Protein AF-A0AAQ5YQB7-F1 (afdb_monomer_lite)

Organism: Amphiprion ocellaris (NCBI:txid80972)

Sequence (92 aa):
MILWMKTEEMALGELLERLRTVTQSIDEIMQLDSSPLRAADITPDLKKQFAFLSGGRGDNGSPIIVFPEFPAFGEITDREFHNVLTYLTSVP

Structure (mmCIF, N/CA/C/O backbone):
data_AF-A0AAQ5YQB7-F1
#
_entry.id   AF-A0AAQ5YQB7-F1
#
loop_
_atom_site.group_PDB
_atom_site.id
_atom_site.type_symbol
_atom_site.label_atom_id
_atom_site.label_alt_id
_atom_site.label_comp_id
_atom_site.label_asym_id
_atom_site.label_entity_id
_atom_site.label_seq_id
_atom_site.pdbx_PDB_ins_code
_atom_site.Cartn_x
_atom_site.Cartn_y
_atom_site.Cartn_z
_atom_site.occupancy
_atom_site.B_iso_or_equiv
_atom_site.auth_seq_id
_atom_site.auth_comp_id
_atom_site.auth_asym_id
_atom_site.auth_atom_id
_atom_site.pdbx_PDB_model_num
ATOM 1 N N . MET A 1 1 ? 22.410 45.393 4.310 1.00 58.88 1 MET A N 1
ATOM 2 C CA . MET A 1 1 ? 22.798 44.285 3.410 1.00 58.88 1 MET A CA 1
ATOM 3 C C . MET A 1 1 ? 23.064 42.972 4.159 1.00 58.88 1 MET A C 1
ATOM 5 O O . MET A 1 1 ? 22.640 41.939 3.678 1.00 58.88 1 MET A O 1
ATOM 9 N N . ILE A 1 2 ? 23.650 42.994 5.367 1.00 61.03 2 ILE A N 1
ATOM 10 C CA . ILE A 1 2 ? 24.023 41.780 6.135 1.00 61.03 2 ILE A CA 1
ATOM 11 C C . ILE A 1 2 ? 22.821 41.007 6.727 1.00 61.03 2 ILE A C 1
ATOM 13 O O . ILE A 1 2 ? 22.884 39.793 6.886 1.00 61.03 2 ILE A O 1
ATOM 17 N N . LEU A 1 3 ? 21.710 41.686 7.037 1.00 61.31 3 LEU A N 1
ATOM 18 C CA . LEU A 1 3 ? 20.535 41.043 7.648 1.00 61.31 3 LEU A CA 1
ATOM 19 C C . LEU A 1 3 ? 19.785 40.110 6.678 1.00 61.31 3 LEU A C 1
ATOM 21 O O . LEU A 1 3 ? 19.277 39.086 7.111 1.00 61.31 3 LEU A O 1
ATOM 25 N N . TRP A 1 4 ? 19.776 40.433 5.380 1.00 56.91 4 TRP A N 1
ATOM 26 C CA . TRP A 1 4 ? 19.064 39.670 4.345 1.00 56.91 4 TRP A CA 1
ATOM 27 C C . TRP A 1 4 ? 19.737 38.323 4.046 1.00 56.91 4 TRP A C 1
ATOM 29 O O . TRP A 1 4 ? 19.054 37.307 3.986 1.00 56.91 4 TRP A O 1
ATOM 39 N N . MET A 1 5 ? 21.076 38.287 3.997 1.00 58.28 5 MET A N 1
ATOM 40 C CA . MET A 1 5 ? 21.841 37.037 3.849 1.00 58.28 5 MET A CA 1
ATOM 41 C C . MET A 1 5 ? 21.581 36.050 4.994 1.00 58.28 5 MET A C 1
ATOM 43 O O . MET A 1 5 ? 21.493 34.852 4.763 1.00 58.28 5 MET A O 1
ATOM 47 N N . LYS A 1 6 ? 21.398 36.533 6.232 1.00 64.56 6 LYS A N 1
ATOM 48 C CA . LYS A 1 6 ? 21.077 35.660 7.377 1.00 64.56 6 LYS A CA 1
ATOM 49 C C . LYS A 1 6 ? 19.696 35.009 7.270 1.00 64.56 6 LYS A C 1
ATOM 51 O O . LYS A 1 6 ? 19.501 33.921 7.802 1.00 64.56 6 LYS A O 1
ATOM 56 N N . THR A 1 7 ? 18.743 35.675 6.623 1.00 68.94 7 THR A N 1
ATOM 57 C CA . THR A 1 7 ? 17.387 35.150 6.432 1.00 68.94 7 THR A CA 1
ATOM 58 C C . THR A 1 7 ? 17.357 34.067 5.353 1.00 68.94 7 THR A C 1
ATOM 60 O O . THR A 1 7 ? 16.699 33.049 5.545 1.00 68.94 7 THR A O 1
ATOM 63 N N . GLU A 1 8 ? 18.114 34.239 4.266 1.00 67.44 8 GLU A N 1
ATOM 64 C CA . GLU A 1 8 ? 18.244 33.225 3.208 1.00 67.44 8 GLU A CA 1
ATOM 65 C C . GLU A 1 8 ? 18.995 31.974 3.687 1.00 67.44 8 GLU A C 1
ATOM 67 O O . GLU A 1 8 ? 18.566 30.859 3.402 1.00 67.44 8 GLU A O 1
ATOM 72 N N . GLU A 1 9 ? 20.051 32.139 4.489 1.00 73.19 9 GLU A N 1
ATOM 73 C CA . GLU A 1 9 ? 20.794 31.026 5.102 1.00 73.19 9 GLU A CA 1
ATOM 74 C C . GLU A 1 9 ? 19.912 30.179 6.042 1.00 73.19 9 GLU A C 1
ATOM 76 O O . GLU A 1 9 ? 19.965 28.950 6.003 1.00 73.19 9 GLU A O 1
ATOM 81 N N . MET A 1 10 ? 19.047 30.810 6.852 1.00 72.19 10 MET A N 1
ATOM 82 C CA . MET A 1 10 ? 18.076 30.083 7.688 1.00 72.19 10 MET A CA 1
ATOM 83 C C . MET A 1 10 ? 17.045 29.320 6.851 1.00 72.19 10 MET A C 1
ATOM 85 O O . MET A 1 10 ? 16.738 28.173 7.168 1.00 72.19 10 MET A O 1
ATOM 89 N N . ALA A 1 11 ? 16.535 29.932 5.779 1.00 81.00 11 ALA A N 1
ATOM 90 C CA . ALA A 1 11 ? 15.573 29.287 4.889 1.00 81.00 11 ALA A CA 1
ATOM 91 C C . ALA A 1 11 ? 16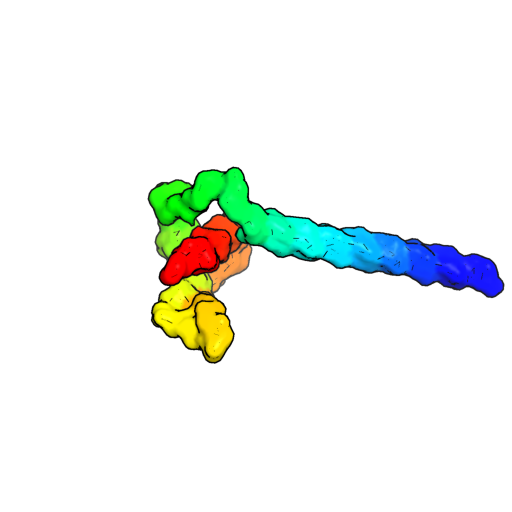.191 28.091 4.146 1.00 81.00 11 ALA A C 1
ATOM 93 O O . ALA A 1 11 ? 15.540 27.059 3.987 1.00 81.00 11 ALA A O 1
ATOM 94 N N . LEU A 1 12 ? 17.459 28.200 3.733 1.00 78.50 12 LEU A N 1
ATOM 95 C CA . LEU A 1 12 ? 18.206 27.100 3.124 1.00 78.50 12 LEU A CA 1
ATOM 96 C C . LEU A 1 12 ? 18.438 25.962 4.125 1.00 78.50 12 LEU A C 1
ATOM 98 O O . LEU A 1 12 ? 18.257 24.800 3.769 1.00 78.50 12 LEU A O 1
ATOM 102 N N . GLY A 1 13 ? 18.789 26.286 5.372 1.00 81.50 13 GLY A N 1
ATOM 103 C CA . GLY A 1 13 ? 18.942 25.302 6.444 1.00 81.50 13 GLY A CA 1
ATOM 104 C C . GLY A 1 13 ? 17.653 24.524 6.716 1.00 81.50 13 GLY A C 1
ATOM 105 O O . GLY A 1 13 ? 17.678 23.299 6.778 1.00 81.50 13 GLY A O 1
ATOM 106 N N . GLU A 1 14 ? 16.513 25.215 6.797 1.00 85.69 14 GLU A N 1
ATOM 107 C CA . GLU A 1 14 ? 15.203 24.576 6.974 1.00 85.69 14 GLU A CA 1
ATOM 108 C C . GLU A 1 14 ? 14.803 23.728 5.758 1.00 85.69 14 GLU A C 1
ATOM 110 O O . GLU A 1 14 ? 14.310 22.610 5.908 1.00 85.69 14 GLU A O 1
ATOM 115 N N . LEU A 1 15 ? 15.045 24.223 4.541 1.00 84.50 15 LEU A N 1
ATOM 116 C CA . LEU A 1 15 ? 14.779 23.475 3.313 1.00 84.50 15 LEU A CA 1
ATOM 117 C C . LEU A 1 15 ? 15.619 22.193 3.244 1.00 84.50 15 LEU A C 1
ATOM 119 O O . LEU A 1 15 ? 15.087 21.134 2.915 1.00 84.50 15 LEU A O 1
ATOM 123 N N . LEU A 1 16 ? 16.912 22.278 3.566 1.00 84.25 16 LEU A N 1
ATOM 124 C CA . LEU A 1 16 ? 17.816 21.128 3.612 1.00 84.25 16 LEU A CA 1
ATOM 125 C C . LEU A 1 16 ? 17.373 20.116 4.666 1.00 84.25 16 LEU A C 1
ATOM 127 O O . LEU A 1 16 ? 17.404 18.916 4.403 1.00 84.25 16 LEU A O 1
ATOM 131 N N . GLU A 1 17 ? 16.901 20.587 5.818 1.00 85.94 17 GLU A N 1
ATOM 132 C CA . GLU A 1 17 ? 16.376 19.722 6.868 1.00 85.94 17 GLU A CA 1
ATOM 133 C C . GLU A 1 17 ? 15.123 18.976 6.416 1.00 85.94 17 GLU A C 1
ATOM 135 O O . GLU A 1 17 ? 15.014 17.761 6.577 1.00 85.94 17 GLU A O 1
ATOM 140 N N . ARG A 1 18 ? 14.198 19.688 5.767 1.00 82.56 18 ARG A N 1
ATOM 141 C CA . ARG A 1 18 ? 12.989 19.093 5.195 1.00 82.56 18 ARG A CA 1
ATOM 142 C C . ARG A 1 18 ? 13.316 18.093 4.090 1.00 82.56 18 ARG A C 1
ATOM 144 O O . ARG A 1 18 ? 12.713 17.025 4.059 1.00 82.56 18 ARG A O 1
ATOM 151 N N . LEU A 1 19 ? 14.275 18.407 3.217 1.00 80.94 19 LEU A N 1
ATOM 152 C CA . LEU A 1 19 ? 14.743 17.484 2.182 1.00 80.94 19 LEU A CA 1
ATOM 153 C C . LEU A 1 19 ? 15.373 16.235 2.798 1.00 80.94 19 LEU A C 1
ATOM 155 O O . LEU A 1 19 ? 15.048 15.133 2.371 1.00 80.94 19 LEU A O 1
ATOM 159 N N . ARG A 1 20 ? 16.205 16.377 3.836 1.00 80.62 20 ARG A N 1
ATOM 160 C CA . ARG A 1 20 ? 16.816 15.234 4.526 1.00 80.62 20 ARG A CA 1
ATOM 161 C C . ARG A 1 20 ? 15.767 14.316 5.154 1.00 80.62 20 ARG A C 1
ATOM 163 O O . ARG A 1 20 ? 15.879 13.104 5.007 1.00 80.62 20 ARG A O 1
ATOM 170 N N . THR A 1 21 ? 14.740 14.880 5.789 1.00 72.69 21 THR A N 1
ATOM 171 C CA . THR A 1 21 ? 13.619 14.114 6.359 1.00 72.69 21 THR A CA 1
ATOM 172 C C . THR A 1 21 ? 12.850 13.342 5.285 1.00 72.69 21 THR A C 1
ATOM 174 O O . THR A 1 21 ? 12.519 12.176 5.487 1.00 72.69 21 THR A O 1
ATOM 177 N N . VAL A 1 22 ? 12.601 13.956 4.122 1.00 72.06 22 VAL A N 1
ATOM 178 C CA . VAL A 1 22 ? 11.954 13.275 2.987 1.00 72.06 22 VAL A CA 1
ATOM 179 C C . VAL A 1 22 ? 12.821 12.123 2.474 1.00 72.06 22 VAL A C 1
ATOM 181 O O . VAL A 1 22 ? 12.311 11.024 2.279 1.00 72.06 22 VAL A O 1
ATOM 184 N N . THR A 1 23 ? 14.128 12.341 2.303 1.00 64.94 23 THR A N 1
ATOM 185 C CA . THR A 1 23 ? 15.054 11.296 1.840 1.00 64.94 23 THR A CA 1
ATOM 186 C C . THR A 1 23 ? 15.151 10.138 2.838 1.00 64.94 23 THR A C 1
ATOM 188 O O . THR A 1 23 ? 15.065 8.986 2.429 1.00 64.94 23 THR A O 1
ATOM 191 N N . GLN A 1 24 ? 15.238 10.417 4.145 1.00 62.41 24 GLN A N 1
ATOM 192 C CA . GLN A 1 24 ? 15.246 9.373 5.180 1.00 62.41 24 GLN A CA 1
ATOM 193 C C . GLN A 1 24 ? 13.955 8.551 5.196 1.00 62.41 24 GLN A C 1
ATOM 195 O O . GLN A 1 24 ? 14.022 7.333 5.312 1.00 62.41 24 GLN A O 1
ATOM 200 N N . SER A 1 25 ? 12.792 9.184 5.024 1.00 60.31 25 SER A N 1
ATOM 201 C CA . SER A 1 25 ? 11.513 8.466 4.949 1.00 60.31 25 SER A CA 1
ATOM 202 C C . SER A 1 25 ? 11.450 7.512 3.749 1.00 60.31 2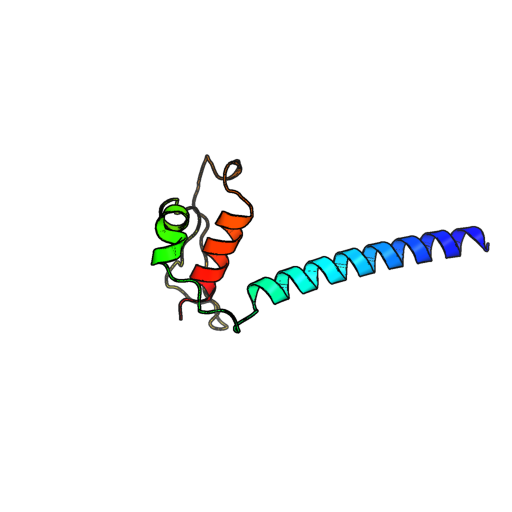5 SER A C 1
ATOM 204 O O . SER A 1 25 ? 10.888 6.423 3.856 1.00 60.31 25 SER A O 1
ATOM 206 N N . ILE A 1 26 ? 12.059 7.887 2.619 1.00 58.81 26 ILE A N 1
ATOM 207 C CA . ILE A 1 26 ? 12.175 7.019 1.440 1.00 58.81 26 ILE A CA 1
ATOM 208 C C . ILE A 1 26 ? 13.116 5.841 1.727 1.00 58.81 26 ILE A C 1
ATOM 210 O O . ILE A 1 26 ? 12.782 4.704 1.395 1.00 58.81 26 ILE A O 1
ATOM 214 N N . ASP A 1 27 ? 14.254 6.086 2.378 1.00 53.97 27 ASP A N 1
ATOM 215 C CA . ASP A 1 27 ? 15.202 5.027 2.741 1.00 53.97 27 ASP A CA 1
ATOM 216 C C . ASP A 1 27 ? 14.615 4.053 3.773 1.00 53.97 27 ASP A C 1
ATOM 218 O O . ASP A 1 27 ? 14.849 2.854 3.674 1.00 53.97 27 ASP A O 1
ATOM 222 N N . GLU A 1 28 ? 13.804 4.518 4.726 1.00 56.31 28 GLU A N 1
ATOM 223 C CA . GLU A 1 28 ? 13.072 3.655 5.669 1.00 56.31 28 GLU A CA 1
ATOM 224 C C . GLU A 1 28 ? 12.070 2.727 4.962 1.00 56.31 28 GLU A C 1
ATOM 226 O O . GLU A 1 28 ? 11.921 1.575 5.365 1.00 56.31 28 GLU A O 1
ATOM 231 N N . ILE A 1 29 ? 11.438 3.177 3.872 1.00 59.28 29 ILE A N 1
ATOM 232 C CA . ILE A 1 29 ? 10.575 2.331 3.026 1.00 59.28 29 ILE A CA 1
ATOM 233 C C . ILE A 1 29 ? 11.408 1.307 2.228 1.00 59.28 29 ILE A C 1
ATOM 235 O O . ILE A 1 29 ? 10.924 0.215 1.931 1.00 59.28 29 ILE A O 1
ATOM 239 N N . MET A 1 30 ? 12.659 1.636 1.885 1.00 57.62 30 MET A N 1
ATOM 240 C CA . MET A 1 30 ? 13.558 0.791 1.082 1.00 57.62 30 MET A CA 1
ATOM 241 C C . MET A 1 30 ? 14.557 -0.048 1.902 1.00 57.62 30 MET A C 1
ATOM 243 O O . MET A 1 30 ? 15.350 -0.785 1.311 1.00 57.62 30 MET A O 1
ATOM 247 N N . GLN A 1 31 ? 14.542 0.024 3.239 1.00 55.72 31 GLN A N 1
ATOM 248 C CA . GLN A 1 31 ? 15.443 -0.751 4.098 1.00 55.72 31 GLN A CA 1
ATOM 249 C C . GLN A 1 31 ? 15.096 -2.251 4.065 1.00 55.72 31 GLN A C 1
ATOM 251 O O . GLN A 1 31 ? 14.278 -2.760 4.830 1.00 55.72 31 GLN A O 1
ATOM 256 N N . LEU A 1 32 ? 15.788 -2.965 3.175 1.00 53.00 32 LEU A N 1
ATOM 257 C CA . LEU A 1 32 ? 15.707 -4.410 2.927 1.00 53.00 32 LEU A CA 1
ATOM 258 C C . LEU A 1 32 ? 16.204 -5.311 4.086 1.00 53.00 32 LEU A C 1
ATOM 260 O O . LEU A 1 32 ? 16.128 -6.532 3.961 1.00 53.00 32 LEU A O 1
ATOM 264 N N . ASP A 1 33 ? 16.709 -4.751 5.193 1.00 48.72 33 ASP A N 1
ATOM 265 C CA . ASP A 1 33 ? 17.455 -5.495 6.231 1.00 48.72 33 ASP A CA 1
ATOM 266 C C . ASP A 1 33 ? 16.639 -5.885 7.481 1.00 48.72 33 ASP A C 1
ATOM 268 O O . ASP A 1 33 ? 17.173 -6.452 8.437 1.00 48.72 33 ASP A O 1
ATOM 272 N N . SER A 1 34 ? 15.327 -5.644 7.485 1.00 55.16 34 SER A N 1
ATOM 273 C CA . SER A 1 34 ? 14.407 -6.243 8.461 1.00 55.16 34 SER A CA 1
ATOM 274 C C . SER A 1 34 ? 13.665 -7.404 7.800 1.00 55.16 34 SER A C 1
ATOM 276 O O . SER A 1 34 ? 13.415 -7.381 6.597 1.00 55.16 34 SER A O 1
ATOM 278 N N . SER A 1 35 ? 13.356 -8.467 8.550 1.00 62.41 35 SER A N 1
ATOM 279 C CA . SER A 1 35 ? 12.575 -9.599 8.033 1.00 62.41 35 SER A CA 1
ATOM 280 C C . SER A 1 35 ? 11.392 -9.088 7.197 1.00 62.41 35 SER A C 1
ATOM 282 O O . SER A 1 35 ? 10.638 -8.268 7.727 1.00 62.41 35 SER A O 1
ATOM 284 N N . PRO A 1 36 ? 11.215 -9.536 5.939 1.00 74.00 36 PRO A N 1
ATOM 285 C CA . PRO A 1 36 ? 10.235 -8.938 5.044 1.00 74.00 36 PRO A CA 1
ATOM 286 C C . PRO A 1 36 ? 8.854 -8.984 5.689 1.00 74.00 36 PRO A C 1
ATOM 288 O O . PRO A 1 36 ? 8.428 -10.044 6.163 1.00 74.00 36 PRO A O 1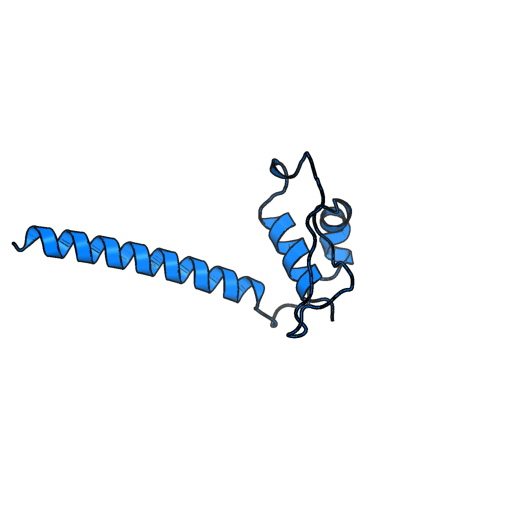
ATOM 291 N N . LEU A 1 37 ? 8.193 -7.825 5.731 1.00 86.25 37 LEU A N 1
ATOM 292 C CA . LEU A 1 37 ? 6.853 -7.663 6.282 1.00 86.25 37 LEU A CA 1
ATOM 293 C C . LEU A 1 37 ? 5.930 -8.707 5.644 1.00 86.25 37 LEU A C 1
ATOM 295 O O . LEU A 1 37 ? 5.784 -8.748 4.422 1.00 86.25 37 LEU A O 1
ATOM 299 N N . ARG A 1 38 ? 5.338 -9.599 6.445 1.00 90.81 38 ARG A N 1
ATOM 300 C CA . ARG A 1 38 ? 4.508 -10.684 5.909 1.00 90.81 38 ARG A CA 1
ATOM 301 C C . ARG A 1 38 ? 3.050 -10.262 5.895 1.00 90.81 38 ARG A C 1
ATOM 303 O O . ARG A 1 38 ? 2.568 -9.615 6.819 1.00 90.81 38 ARG A O 1
ATOM 310 N N . ALA A 1 39 ? 2.300 -10.753 4.911 1.00 93.38 39 ALA A N 1
ATOM 311 C CA . ALA A 1 39 ? 0.851 -10.547 4.844 1.00 93.38 39 ALA A CA 1
ATOM 312 C C . ALA A 1 39 ? 0.122 -10.967 6.132 1.00 93.38 39 ALA A C 1
ATOM 314 O O . ALA A 1 39 ? -0.854 -10.336 6.532 1.00 93.38 39 ALA A O 1
ATOM 315 N N . ALA A 1 40 ? 0.599 -12.033 6.784 1.00 94.38 40 ALA A N 1
ATOM 316 C CA . ALA A 1 40 ? 0.036 -12.529 8.037 1.00 94.38 40 ALA A CA 1
ATOM 317 C C . ALA A 1 40 ? 0.115 -11.491 9.171 1.00 94.38 40 ALA A C 1
ATOM 319 O O . ALA A 1 40 ? -0.797 -11.422 9.990 1.00 94.38 40 ALA A O 1
ATOM 320 N N . ASP A 1 41 ? 1.155 -10.656 9.178 1.00 94.31 41 ASP A N 1
ATOM 321 C CA . ASP A 1 41 ? 1.413 -9.683 10.244 1.00 94.31 41 ASP A CA 1
ATOM 322 C C . ASP A 1 41 ? 0.556 -8.414 10.090 1.00 94.31 41 ASP A C 1
ATOM 324 O O . ASP A 1 41 ? 0.279 -7.727 11.071 1.00 94.31 41 ASP A O 1
ATOM 328 N N . ILE A 1 42 ? 0.092 -8.127 8.867 1.00 95.62 42 ILE A N 1
ATOM 329 C CA . ILE A 1 42 ? -0.687 -6.925 8.514 1.00 95.62 42 ILE A CA 1
ATOM 330 C C . ILE A 1 42 ? -2.021 -7.256 7.831 1.00 95.62 42 ILE A C 1
ATOM 332 O O . ILE A 1 42 ? -2.603 -6.446 7.113 1.00 95.62 42 ILE A O 1
ATOM 336 N N . THR A 1 43 ? -2.536 -8.467 8.049 1.00 97.00 43 THR A N 1
ATOM 337 C CA . THR A 1 43 ? -3.830 -8.903 7.507 1.00 97.00 43 THR A CA 1
ATOM 338 C C . THR A 1 43 ? -4.980 -7.910 7.753 1.00 97.00 43 THR A C 1
ATOM 340 O O . THR A 1 43 ? -5.764 -7.720 6.820 1.00 97.00 43 THR A O 1
ATOM 343 N N . PRO A 1 44 ? -5.148 -7.279 8.939 1.00 97.00 44 PRO A N 1
ATOM 344 C CA . PRO A 1 44 ? -6.214 -6.289 9.121 1.00 97.00 44 PRO A CA 1
ATOM 345 C C . PRO A 1 44 ? -6.056 -5.076 8.195 1.00 97.00 44 PRO A C 1
ATOM 347 O O . PRO A 1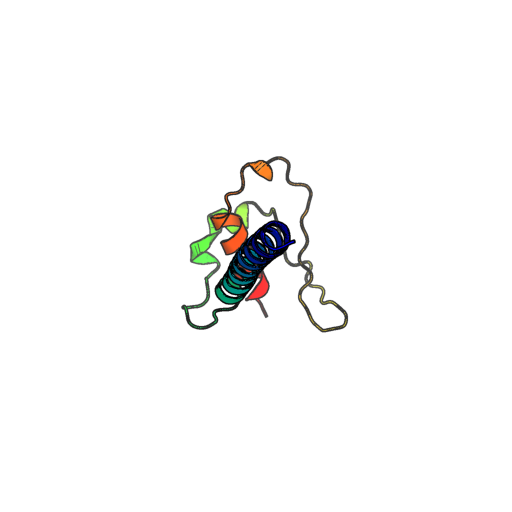 44 ? -7.049 -4.636 7.619 1.00 97.00 44 PRO A O 1
ATOM 350 N N . ASP A 1 45 ? -4.827 -4.599 7.991 1.00 97.50 45 ASP A N 1
ATOM 351 C CA . ASP A 1 45 ? -4.515 -3.451 7.136 1.00 97.50 45 ASP A CA 1
ATOM 352 C C . ASP A 1 45 ? -4.836 -3.783 5.668 1.00 97.50 45 ASP A C 1
ATOM 354 O O . ASP A 1 45 ? -5.553 -3.043 4.995 1.00 97.50 45 ASP A O 1
ATOM 358 N N . LEU A 1 46 ? -4.403 -4.959 5.191 1.00 96.38 46 LEU A N 1
ATOM 359 C CA . LEU A 1 46 ? -4.665 -5.431 3.823 1.00 96.38 46 LEU A CA 1
ATOM 360 C C . LEU A 1 46 ? -6.159 -5.649 3.544 1.00 96.38 46 LEU A C 1
ATOM 362 O O . LEU A 1 46 ? -6.630 -5.389 2.436 1.00 96.38 46 LEU A O 1
ATOM 366 N N . LYS A 1 47 ? -6.930 -6.087 4.547 1.00 96.69 47 LYS A N 1
ATOM 367 C CA . LYS A 1 47 ? -8.384 -6.278 4.425 1.00 96.69 47 LYS A CA 1
ATOM 368 C C . LYS A 1 47 ? -9.165 -4.976 4.251 1.00 96.69 47 LYS A C 1
ATOM 370 O O . LYS A 1 47 ? -10.319 -5.048 3.839 1.00 96.69 47 LYS A O 1
ATOM 375 N N . LYS A 1 48 ? -8.569 -3.809 4.520 1.00 96.81 48 LYS A N 1
ATOM 376 C CA . LYS A 1 48 ? -9.198 -2.517 4.201 1.00 96.81 48 LYS A CA 1
ATOM 377 C C . LYS A 1 48 ? -9.281 -2.267 2.693 1.00 96.81 48 LYS A C 1
ATOM 379 O O . LYS A 1 48 ? -10.145 -1.516 2.262 1.00 96.81 48 LYS A O 1
ATOM 384 N N . GLN A 1 49 ? -8.400 -2.892 1.903 1.00 96.00 49 GLN A N 1
ATOM 385 C CA . GLN A 1 49 ? -8.386 -2.831 0.434 1.00 96.00 49 GLN A CA 1
ATOM 386 C C . GLN A 1 49 ? -8.370 -1.406 -0.156 1.00 96.00 49 GLN A C 1
ATOM 388 O O . GLN A 1 49 ? -8.839 -1.188 -1.271 1.00 96.00 49 GLN A O 1
ATOM 393 N N . PHE A 1 50 ? -7.788 -0.436 0.557 1.00 97.44 50 PHE A N 1
ATOM 394 C CA . PHE A 1 50 ? -7.629 0.937 0.059 1.00 97.44 50 PHE A CA 1
ATOM 395 C C . PHE A 1 50 ? -6.526 1.070 -1.005 1.00 97.44 50 PHE A C 1
ATOM 397 O O . PHE A 1 50 ? -6.426 2.104 -1.659 1.00 97.44 50 PHE A O 1
ATOM 404 N N . ALA A 1 51 ? -5.691 0.040 -1.165 1.00 97.19 51 ALA A N 1
ATOM 405 C CA . ALA A 1 51 ? -4.693 -0.076 -2.218 1.00 97.19 51 ALA A CA 1
ATOM 406 C C . ALA A 1 51 ? -4.506 -1.549 -2.607 1.00 97.19 51 ALA A C 1
ATOM 408 O O . ALA A 1 51 ? -4.591 -2.436 -1.754 1.00 97.19 51 ALA A O 1
ATOM 409 N N . PHE A 1 52 ? -4.238 -1.821 -3.884 1.00 95.25 52 PHE A N 1
ATOM 410 C CA . PHE A 1 52 ? -3.907 -3.164 -4.368 1.00 95.25 52 PHE A CA 1
ATOM 411 C C . PHE A 1 52 ? -3.010 -3.124 -5.611 1.00 95.25 52 PHE A C 1
ATOM 413 O O . PHE A 1 52 ? -2.952 -2.123 -6.325 1.00 95.25 52 PHE A O 1
ATOM 420 N N . LEU A 1 53 ? -2.319 -4.232 -5.892 1.00 94.81 53 LEU A N 1
ATOM 421 C CA . LEU A 1 53 ? -1.592 -4.416 -7.149 1.00 94.81 53 LEU A CA 1
ATOM 422 C C . LEU A 1 53 ? -2.570 -4.783 -8.263 1.00 94.81 53 LEU A C 1
ATOM 424 O O . LEU A 1 53 ? -3.288 -5.775 -8.159 1.00 94.81 53 LEU A O 1
ATOM 428 N N . SER A 1 54 ? -2.552 -4.031 -9.361 1.00 91.81 54 SER A N 1
ATOM 429 C CA . SER A 1 54 ? -3.378 -4.346 -10.539 1.00 91.81 54 SER A CA 1
ATOM 430 C C . SER A 1 54 ? -2.983 -5.656 -11.241 1.00 91.81 54 SER A C 1
ATOM 432 O O . SER A 1 54 ? -3.737 -6.158 -12.070 1.00 91.81 54 SER A O 1
ATOM 434 N N . GLY A 1 55 ? -1.787 -6.182 -10.947 1.00 88.50 55 GLY A N 1
ATOM 435 C CA . GLY A 1 55 ? -1.146 -7.291 -11.662 1.00 88.50 55 GLY A CA 1
ATOM 436 C C . GLY A 1 55 ? -0.344 -6.852 -12.895 1.00 88.50 55 GLY A C 1
ATOM 437 O O . GLY A 1 55 ? 0.489 -7.612 -13.383 1.00 88.50 55 GLY A O 1
ATOM 438 N N . GLY A 1 56 ? -0.548 -5.622 -13.378 1.00 89.62 56 GLY A N 1
ATOM 439 C CA . GLY A 1 56 ? 0.245 -5.021 -14.447 1.00 89.62 56 GLY A CA 1
ATOM 440 C C . GLY A 1 56 ? 1.563 -4.426 -13.947 1.00 89.62 56 GLY A C 1
ATOM 441 O O . GLY A 1 56 ? 1.718 -4.081 -12.771 1.00 89.62 56 GLY A O 1
ATOM 442 N N . ARG A 1 57 ? 2.506 -4.261 -14.876 1.00 90.56 57 ARG A N 1
ATOM 443 C CA . ARG A 1 57 ? 3.763 -3.537 -14.664 1.00 90.56 57 ARG A CA 1
ATOM 444 C C . ARG A 1 57 ? 3.851 -2.376 -15.646 1.00 90.56 57 ARG A C 1
ATOM 446 O O . ARG A 1 57 ? 3.356 -2.485 -16.766 1.00 90.56 57 ARG A O 1
ATOM 453 N N . GLY A 1 58 ? 4.458 -1.277 -15.211 1.00 89.75 58 GLY A N 1
ATOM 454 C CA . GLY A 1 58 ? 4.815 -0.178 -16.103 1.00 89.75 58 GLY A CA 1
ATOM 455 C C . GLY A 1 58 ? 5.918 -0.592 -17.078 1.00 89.75 58 GLY A C 1
ATOM 456 O O . GLY A 1 58 ? 6.533 -1.649 -16.926 1.00 89.75 58 GLY A O 1
ATOM 457 N N . ASP A 1 59 ? 6.210 0.268 -18.050 1.00 93.62 59 ASP A N 1
ATOM 458 C CA . ASP A 1 59 ? 7.184 -0.009 -19.119 1.00 93.62 59 ASP A CA 1
ATOM 459 C C . ASP A 1 59 ? 8.600 -0.325 -18.598 1.00 93.62 59 ASP A C 1
ATOM 461 O O . ASP A 1 59 ? 9.369 -1.040 -19.235 1.00 93.62 59 ASP A O 1
ATOM 465 N N . ASN A 1 60 ? 8.944 0.180 -17.413 1.00 90.88 60 ASN A N 1
ATOM 466 C CA . ASN A 1 60 ? 10.210 -0.064 -16.718 1.00 90.88 60 ASN A CA 1
ATOM 467 C C . ASN A 1 60 ? 10.175 -1.287 -15.778 1.00 90.88 60 ASN A C 1
ATOM 469 O O . ASN A 1 60 ? 11.112 -1.505 -15.012 1.00 90.88 60 ASN A O 1
ATOM 473 N N . GLY A 1 61 ? 9.082 -2.051 -15.778 1.00 87.81 61 GLY A N 1
ATOM 474 C CA . GLY A 1 61 ? 8.873 -3.179 -14.880 1.00 87.81 61 GLY A CA 1
ATOM 475 C C . GLY A 1 61 ? 8.419 -2.803 -13.467 1.00 87.81 61 GLY A C 1
ATOM 476 O O . GLY A 1 61 ? 8.252 -3.709 -12.655 1.00 87.81 61 GLY A O 1
ATOM 477 N N . SER A 1 62 ? 8.185 -1.528 -13.139 1.00 88.81 62 SER A N 1
ATOM 478 C CA . SER A 1 62 ? 7.677 -1.133 -11.816 1.00 88.81 62 SER A CA 1
ATOM 479 C C . SER A 1 62 ? 6.243 -1.638 -11.579 1.00 88.81 62 SER A C 1
ATOM 481 O O . SER A 1 62 ? 5.447 -1.675 -12.524 1.00 88.81 62 SER A O 1
ATOM 483 N N . PRO A 1 63 ? 5.881 -2.020 -10.339 1.00 90.38 63 PRO A N 1
ATOM 484 C CA . PRO A 1 63 ? 4.524 -2.453 -10.017 1.00 90.38 63 PRO A CA 1
ATOM 485 C C . PRO A 1 63 ? 3.522 -1.302 -10.162 1.00 90.38 63 PRO A C 1
ATOM 487 O O . PRO A 1 63 ? 3.809 -0.163 -9.794 1.00 90.38 63 PRO A O 1
ATOM 490 N N . ILE A 1 64 ? 2.323 -1.607 -10.664 1.00 93.06 64 ILE A N 1
ATOM 491 C CA . ILE A 1 64 ? 1.221 -0.642 -10.743 1.00 93.06 64 ILE A CA 1
ATOM 492 C C . ILE A 1 64 ? 0.288 -0.849 -9.546 1.00 93.06 64 ILE A C 1
ATOM 494 O O . ILE A 1 64 ? -0.464 -1.832 -9.494 1.00 93.06 64 ILE A O 1
ATOM 498 N N . ILE A 1 65 ? 0.326 0.103 -8.613 1.00 95.25 65 ILE A N 1
ATOM 499 C CA . ILE A 1 65 ? -0.541 0.164 -7.430 1.00 95.25 65 ILE A CA 1
ATOM 500 C C . ILE A 1 65 ? -1.767 1.025 -7.749 1.00 95.25 65 ILE A C 1
ATOM 502 O O . ILE A 1 65 ? -1.640 2.137 -8.259 1.00 95.25 65 ILE A O 1
ATOM 506 N N . VAL A 1 66 ? -2.955 0.509 -7.439 1.00 95.81 66 VAL A N 1
ATOM 507 C CA . VAL A 1 66 ? -4.243 1.177 -7.653 1.00 95.81 66 VAL A CA 1
ATOM 508 C C . VAL A 1 66 ? -4.861 1.542 -6.311 1.00 95.81 66 VAL A C 1
ATOM 510 O O . VAL A 1 66 ? -4.906 0.709 -5.407 1.00 95.81 66 VAL A O 1
ATOM 513 N N . PHE A 1 67 ? -5.387 2.764 -6.223 1.00 96.69 67 PHE A N 1
ATOM 514 C CA . PHE A 1 67 ? -6.188 3.258 -5.105 1.00 96.69 67 PHE A CA 1
ATOM 515 C C . PHE A 1 67 ? -7.646 3.391 -5.568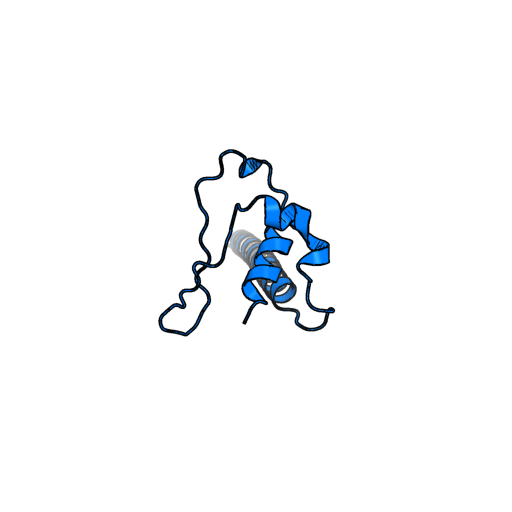 1.00 96.69 67 PHE A C 1
ATOM 517 O O . PHE A 1 67 ? -7.958 4.332 -6.303 1.00 96.69 67 PHE A O 1
ATOM 524 N N . PRO A 1 68 ? -8.531 2.435 -5.233 1.00 96.38 68 PRO A N 1
ATOM 525 C CA . PRO A 1 68 ? -9.949 2.552 -5.546 1.00 96.38 68 PRO A CA 1
ATOM 526 C C . PRO A 1 68 ? -10.614 3.635 -4.686 1.00 96.38 68 PRO A C 1
ATOM 528 O O . PRO A 1 68 ? -10.027 4.158 -3.737 1.00 96.38 68 PRO A O 1
ATOM 531 N N . GLU A 1 69 ? -11.874 3.944 -4.991 1.00 96.38 69 GLU A N 1
ATOM 532 C CA . GLU A 1 69 ? -12.685 4.766 -4.098 1.00 96.38 69 GLU A CA 1
ATOM 533 C C . GLU A 1 69 ? -12.808 4.086 -2.729 1.00 96.38 69 GLU A C 1
ATOM 535 O O . GLU A 1 69 ? -13.246 2.939 -2.614 1.00 96.38 69 GLU A O 1
ATOM 540 N N . PHE A 1 70 ? -12.410 4.808 -1.685 1.00 96.69 70 PHE A N 1
ATOM 541 C CA . PHE A 1 70 ? -12.446 4.333 -0.312 1.00 96.69 70 PHE A CA 1
ATOM 542 C C . PHE A 1 70 ? -12.920 5.483 0.594 1.00 96.69 70 PHE A C 1
ATOM 544 O O . PHE A 1 70 ? -12.114 6.319 0.998 1.00 96.69 70 PHE A O 1
ATOM 551 N N . PRO A 1 71 ? -14.228 5.580 0.905 1.00 95.50 71 PRO A N 1
ATOM 552 C CA . PRO A 1 71 ? -14.797 6.733 1.615 1.00 95.50 71 PRO A CA 1
ATOM 553 C C . PRO A 1 71 ? -14.174 7.017 2.990 1.00 95.50 71 PRO A C 1
ATOM 555 O O . PRO A 1 71 ? -14.121 8.165 3.418 1.00 95.50 71 PRO A O 1
ATOM 558 N N . ALA A 1 72 ? -13.659 5.982 3.660 1.00 95.12 72 ALA A N 1
ATOM 559 C CA . ALA A 1 72 ? -12.984 6.080 4.952 1.00 95.12 72 ALA A CA 1
ATOM 560 C C . ALA A 1 72 ? -11.462 6.314 4.828 1.00 95.12 72 ALA A C 1
ATOM 562 O O . ALA A 1 72 ? -10.717 6.041 5.765 1.00 95.12 72 ALA A O 1
ATOM 563 N N . PHE A 1 73 ? -10.962 6.800 3.683 1.00 95.00 73 PHE A N 1
ATOM 564 C CA . PHE A 1 73 ? -9.519 7.000 3.472 1.00 95.00 73 PHE A CA 1
ATOM 565 C C . PHE A 1 73 ? -8.893 7.941 4.502 1.00 95.00 73 PHE A C 1
ATOM 567 O O . PHE A 1 73 ? -7.779 7.699 4.951 1.00 95.00 73 PHE A O 1
ATOM 574 N N . GLY A 1 74 ? -9.637 8.959 4.946 1.00 95.06 74 GLY A N 1
ATOM 575 C CA . GLY A 1 74 ? -9.194 9.869 6.005 1.00 95.06 74 GLY A CA 1
ATOM 576 C C . GLY A 1 74 ? -9.044 9.225 7.391 1.00 95.06 74 GLY A C 1
ATOM 577 O O . GLY A 1 74 ? -8.483 9.854 8.280 1.00 95.06 74 GLY A O 1
ATOM 578 N N . GLU A 1 75 ? -9.530 7.996 7.587 1.00 96.69 75 GLU A N 1
ATOM 579 C CA . GLU A 1 75 ? -9.403 7.235 8.839 1.00 96.69 75 GLU A CA 1
ATOM 580 C C . GLU A 1 75 ? -8.201 6.273 8.826 1.00 96.69 75 GLU A C 1
ATOM 582 O O . GLU A 1 75 ? -7.918 5.622 9.833 1.00 96.69 75 GLU A O 1
ATOM 587 N N . ILE A 1 76 ? -7.494 6.150 7.695 1.00 97.12 76 ILE A N 1
ATOM 588 C CA . ILE A 1 76 ? -6.287 5.324 7.587 1.00 97.12 76 ILE A CA 1
ATOM 589 C C . ILE A 1 76 ? -5.150 6.019 8.329 1.00 97.12 76 ILE A C 1
ATOM 591 O O . ILE A 1 76 ? -4.837 7.179 8.072 1.00 97.12 76 ILE A O 1
ATOM 595 N N . THR A 1 77 ? -4.501 5.292 9.234 1.00 97.50 77 THR A N 1
ATOM 596 C CA . THR A 1 77 ? -3.322 5.809 9.936 1.00 97.50 77 THR A CA 1
ATOM 597 C C . THR A 1 77 ? -2.077 5.743 9.051 1.00 97.50 77 THR A C 1
ATOM 599 O O . THR A 1 77 ? -1.941 4.834 8.231 1.00 97.50 77 THR A O 1
ATOM 602 N N . ASP A 1 78 ? -1.107 6.633 9.280 1.00 95.94 78 ASP A N 1
ATOM 603 C CA . ASP A 1 78 ? 0.172 6.628 8.5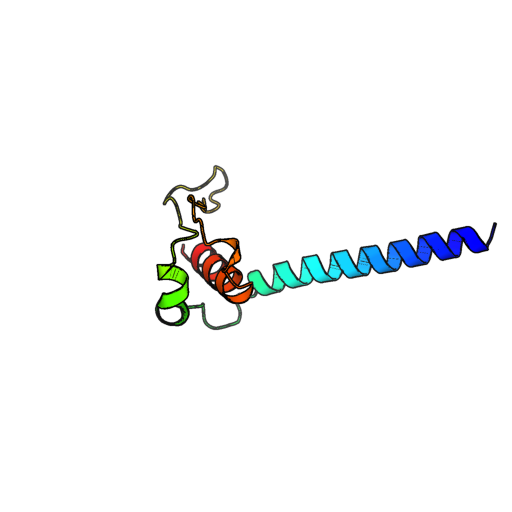50 1.00 95.94 78 ASP A CA 1
ATOM 604 C C . ASP A 1 78 ? 0.879 5.267 8.612 1.00 95.94 78 ASP A C 1
ATOM 606 O O . ASP A 1 78 ? 1.470 4.812 7.634 1.00 95.94 78 ASP A O 1
ATOM 610 N N . ARG A 1 79 ? 0.770 4.573 9.754 1.00 95.19 79 ARG A N 1
ATOM 611 C CA . ARG A 1 79 ? 1.345 3.238 9.945 1.00 95.19 79 ARG A CA 1
ATOM 612 C C . ARG A 1 79 ? 0.673 2.186 9.065 1.00 95.19 79 ARG A C 1
ATOM 614 O O . ARG A 1 79 ? 1.371 1.376 8.469 1.00 95.19 79 ARG A O 1
ATOM 621 N N . GLU A 1 80 ? -0.654 2.189 8.977 1.00 96.56 80 GLU A N 1
ATOM 622 C CA . GLU A 1 80 ? -1.394 1.264 8.105 1.00 96.56 80 GLU A CA 1
ATOM 623 C C . GLU A 1 80 ? -1.093 1.546 6.632 1.00 96.56 80 GLU A C 1
ATOM 625 O O . GLU A 1 80 ? -0.867 0.618 5.856 1.00 96.56 80 GLU A O 1
ATOM 630 N N . PHE A 1 81 ? -1.031 2.827 6.258 1.00 96.31 81 PHE A N 1
ATOM 631 C CA . PHE A 1 81 ? -0.657 3.248 4.913 1.00 96.31 81 PHE A CA 1
ATOM 632 C C . PHE A 1 81 ? 0.741 2.747 4.537 1.00 96.31 81 PHE A C 1
ATOM 634 O O . PHE A 1 81 ? 0.917 2.087 3.510 1.00 96.31 81 PHE A O 1
ATOM 641 N N . HIS A 1 82 ? 1.718 2.998 5.409 1.00 95.12 82 HIS A N 1
ATOM 642 C CA . HIS A 1 82 ? 3.093 2.552 5.235 1.00 95.12 82 HIS A CA 1
ATOM 643 C C . HIS A 1 82 ? 3.191 1.023 5.158 1.00 95.12 82 HIS A C 1
ATOM 645 O O . HIS A 1 82 ? 3.770 0.502 4.212 1.00 95.12 82 HIS A O 1
ATOM 651 N N . ASN A 1 83 ? 2.572 0.291 6.092 1.00 95.00 83 ASN A N 1
ATOM 652 C CA . ASN A 1 83 ? 2.578 -1.175 6.108 1.00 95.00 83 ASN A CA 1
ATOM 653 C C . ASN A 1 83 ? 2.066 -1.773 4.793 1.00 95.00 83 ASN A C 1
ATOM 655 O O . ASN A 1 83 ? 2.694 -2.672 4.231 1.00 95.00 83 ASN A O 1
ATOM 659 N N . VAL A 1 84 ? 0.925 -1.283 4.298 1.00 95.88 84 VAL A N 1
ATOM 660 C CA . VAL A 1 84 ? 0.341 -1.789 3.052 1.00 95.88 84 VAL A CA 1
ATOM 661 C C . VAL A 1 84 ? 1.249 -1.486 1.871 1.00 95.88 84 VAL A C 1
ATOM 663 O O . VAL A 1 84 ? 1.500 -2.388 1.076 1.00 95.88 84 VAL A O 1
ATOM 666 N N . LEU A 1 85 ? 1.774 -0.266 1.747 1.00 94.69 85 LEU A N 1
ATOM 667 C CA . LEU A 1 85 ? 2.652 0.067 0.626 1.00 94.69 85 LEU A CA 1
ATOM 668 C C . LEU A 1 85 ? 3.961 -0.716 0.658 1.00 94.69 85 LEU A C 1
ATOM 670 O O . LEU A 1 85 ? 4.321 -1.287 -0.367 1.00 94.69 85 LEU A O 1
ATOM 674 N N . THR A 1 86 ? 4.612 -0.816 1.815 1.00 93.12 86 THR A N 1
ATOM 675 C CA . THR A 1 86 ? 5.831 -1.615 1.996 1.00 93.12 86 THR A CA 1
ATOM 676 C C . THR A 1 86 ? 5.585 -3.080 1.641 1.00 93.12 86 THR A C 1
ATOM 678 O O . THR A 1 86 ? 6.393 -3.702 0.954 1.00 93.12 86 THR A O 1
ATOM 681 N N . TYR A 1 87 ? 4.438 -3.643 2.034 1.00 93.69 87 TYR A N 1
ATOM 682 C CA . TYR A 1 87 ? 4.089 -5.000 1.627 1.00 93.69 87 TYR A CA 1
ATOM 683 C C . TYR A 1 87 ? 3.865 -5.109 0.115 1.00 93.69 87 TYR A C 1
ATOM 685 O O . TYR A 1 87 ? 4.489 -5.955 -0.522 1.00 93.69 87 TYR A O 1
ATOM 693 N N . LEU A 1 88 ? 3.022 -4.261 -0.483 1.00 93.50 88 LEU A N 1
ATOM 694 C CA . LEU A 1 88 ? 2.694 -4.339 -1.911 1.00 93.50 88 LEU A CA 1
ATOM 695 C C . LEU A 1 88 ? 3.920 -4.123 -2.814 1.00 93.50 88 LEU A C 1
ATOM 697 O O . LEU A 1 88 ? 3.991 -4.737 -3.874 1.00 93.50 88 LEU A O 1
ATOM 701 N N . THR A 1 89 ? 4.891 -3.298 -2.412 1.00 89.50 89 THR A N 1
ATOM 702 C CA . THR A 1 89 ? 6.140 -3.099 -3.169 1.00 89.50 89 THR A CA 1
ATOM 703 C C . THR A 1 89 ? 7.159 -4.218 -2.960 1.00 89.50 89 THR A C 1
ATOM 705 O O . THR A 1 89 ? 8.036 -4.393 -3.804 1.00 89.50 89 THR A O 1
ATOM 708 N N . SER A 1 90 ? 7.033 -5.002 -1.884 1.00 87.06 90 SER A N 1
ATOM 709 C CA . SER A 1 90 ? 7.868 -6.185 -1.635 1.00 87.06 90 SER A CA 1
ATOM 710 C C . SER A 1 90 ? 7.434 -7.429 -2.423 1.00 87.06 90 SER A C 1
ATOM 712 O O . SER A 1 90 ? 8.197 -8.393 -2.515 1.00 87.06 90 SER A O 1
ATOM 714 N N . VAL A 1 91 ? 6.216 -7.434 -2.984 1.00 82.31 91 VAL A N 1
ATOM 715 C CA . VAL A 1 91 ? 5.696 -8.563 -3.768 1.00 82.31 91 VAL A CA 1
ATOM 716 C C . VAL A 1 91 ? 6.333 -8.559 -5.172 1.00 82.31 91 VAL A C 1
ATOM 718 O O . VAL A 1 91 ? 6.222 -7.555 -5.883 1.00 82.31 91 VAL A O 1
ATOM 721 N N . PRO A 1 92 ? 7.011 -9.654 -5.574 1.00 72.19 92 PRO A N 1
ATOM 722 C CA . PRO A 1 92 ? 7.734 -9.747 -6.842 1.00 72.19 92 PRO A CA 1
ATOM 723 C C . PRO A 1 92 ? 6.840 -9.928 -8.074 1.00 72.19 92 PRO A C 1
ATOM 725 O O . PRO A 1 92 ? 5.611 -10.111 -7.954 1.00 72.19 92 PRO A O 1
#

pLDDT: mean 83.4, std 14.77, range [48.72, 97.5]

Foldseek 3Di:
DVVVVVVVVVVVVVVVVVVVVVVVVVVVLVPPPPDQQDCVNLVVLVVLVQKAFPPDADPVRQTDIDGDDRPCPVVDDPVSVSSVVSNRRPPD

Radius of gyration: 18.72 Å; chains: 1; bounding box: 39×57×29 Å

InterPro domains:
  IPR051336 Rho GTPase-activating Guanine Nucleotide Exchange Factors [PTHR22826] (28-92)

Secondary structure (DSSP, 8-state):
-HHHHHHHHHHHHHHHHHHHHHHHHHHHHH-TTS-PPPTTTSHHHHTT-SSEEEEEE-TTS-EEEE----TTGGG--HHHHHHHHHHHHH--